Protein AF-A0A4Q6DTU4-F1 (afdb_monomer_lite)

Sequence (156 aa):
MKNADATHSNHTRYYAAGIVAFAIWGFFSFVLKPLHAYPSLDILFYRVFLCTIIMLLITVIFRRRVLVQNIRFFKTLSYHQKRRSLLLNIGGGVFLTGNWFFFIYVMNNISIKATSLAYLVCPILTTLLAFFLLKEKLNKLQWLAIALSTAGCLLL

Secondary structure (DSSP, 8-state):
--SSHHHHHHHHHHHHHHHHHHHHHHTHHHHHGGGGGS-HHHHHHHHHHHHHHHHHHHHHHH-HHHHHHHHHHHHHS-HHHHHHHHHHHHHHHHHHHHHHHHHHHHHHHT-HHHHHHHHHHHHHHHHHHHHHHT-----HHHHHHHHHHHHHHHT-

Radius of gyration: 20.54 Å; chains: 1; bounding box: 50×38×61 Å

Foldseek 3Di:
DPPPPVVVVVVVVVVVVVVVVVVCVVCVLVVLVVVLVDQLVVVLVVVVVVVVVVVVVCCVPPVVVVVVVVVVVLVPDDPVVNVVVVCVVVVVVVVVSVVSSVLSCCPNPPHPVVSVLVVLCVVLVVVVCCCVVVVDDDDPVNVVVSVVSVVVSVVD

pLDDT: mean 82.31, std 10.65, range [39.62, 92.62]

Structure (mmCIF, N/CA/C/O backbone):
data_AF-A0A4Q6DTU4-F1
#
_entry.id   AF-A0A4Q6DTU4-F1
#
loop_
_atom_site.group_PDB
_atom_site.id
_atom_site.type_symbol
_atom_site.label_atom_id
_atom_site.label_alt_id
_atom_site.label_comp_id
_atom_site.label_asym_id
_atom_site.label_entity_id
_atom_site.label_seq_id
_atom_site.pdbx_PDB_ins_code
_atom_site.Cartn_x
_atom_site.Cartn_y
_atom_site.Cartn_z
_atom_site.occupancy
_atom_site.B_iso_or_equiv
_atom_site.auth_seq_id
_atom_site.auth_comp_id
_atom_site.auth_asym_id
_atom_site.auth_atom_id
_atom_site.pdbx_PDB_model_num
ATOM 1 N N . MET A 1 1 ? -0.577 -14.737 41.030 1.00 40.72 1 MET A N 1
ATOM 2 C CA . MET A 1 1 ? 0.536 -14.435 40.099 1.00 40.72 1 MET A CA 1
ATOM 3 C C . MET A 1 1 ? 0.368 -15.214 38.783 1.00 40.72 1 MET A C 1
ATOM 5 O O . MET A 1 1 ? 1.117 -16.143 38.546 1.00 40.72 1 MET A O 1
ATOM 9 N N . LYS A 1 2 ? -0.638 -14.901 37.942 1.00 39.62 2 LYS A N 1
ATOM 10 C CA . LYS A 1 2 ? -0.908 -15.648 36.682 1.00 39.62 2 LYS A CA 1
ATOM 11 C C . LYS A 1 2 ? -1.164 -14.756 35.449 1.00 39.62 2 LYS A C 1
ATOM 13 O O . LYS A 1 2 ? -1.565 -15.253 34.409 1.00 39.62 2 LYS A O 1
ATOM 18 N N . ASN A 1 3 ? -0.923 -13.444 35.556 1.00 41.38 3 ASN A N 1
ATOM 19 C CA . ASN A 1 3 ? -1.330 -12.467 34.533 1.00 41.38 3 ASN A CA 1
ATOM 20 C C . ASN A 1 3 ? -0.167 -11.685 33.886 1.00 41.38 3 ASN A C 1
ATOM 22 O O . ASN A 1 3 ? -0.434 -10.772 33.114 1.00 41.38 3 ASN A O 1
ATOM 26 N N . ALA A 1 4 ? 1.099 -12.020 34.169 1.00 44.72 4 ALA A N 1
ATOM 27 C CA . ALA A 1 4 ? 2.257 -11.303 33.614 1.00 44.72 4 ALA A CA 1
ATOM 28 C C . ALA A 1 4 ? 2.880 -11.972 32.367 1.00 44.72 4 ALA A C 1
ATOM 30 O O . ALA A 1 4 ? 3.480 -11.283 31.552 1.00 44.72 4 ALA A O 1
ATOM 31 N N . ASP A 1 5 ? 2.675 -13.278 32.153 1.00 41.56 5 ASP A N 1
ATOM 32 C CA . ASP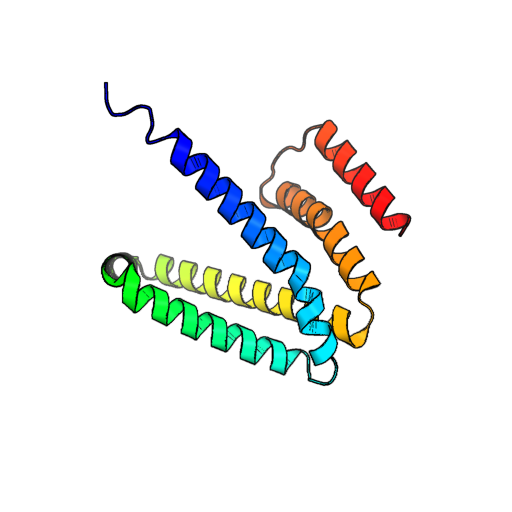 A 1 5 ? 3.299 -14.003 31.026 1.00 41.56 5 ASP A CA 1
ATOM 33 C C . ASP A 1 5 ? 2.499 -13.936 29.710 1.00 41.56 5 ASP A C 1
ATOM 35 O O . ASP A 1 5 ? 3.020 -14.210 28.628 1.00 41.56 5 ASP A O 1
ATOM 39 N N . ALA A 1 6 ? 1.226 -13.527 29.760 1.00 49.44 6 ALA A N 1
ATOM 40 C CA . ALA A 1 6 ? 0.363 -13.455 28.576 1.00 49.44 6 ALA A CA 1
ATOM 41 C C . ALA A 1 6 ? 0.590 -12.194 27.716 1.00 49.44 6 ALA A C 1
ATOM 43 O O . ALA A 1 6 ? 0.159 -12.144 26.562 1.00 49.44 6 ALA A O 1
ATOM 44 N N . THR A 1 7 ? 1.261 -11.167 28.240 1.00 49.69 7 THR A N 1
ATOM 45 C CA . THR A 1 7 ? 1.526 -9.911 27.518 1.00 49.69 7 THR A CA 1
ATOM 46 C C . THR A 1 7 ? 2.762 -10.016 26.622 1.00 49.69 7 THR A C 1
ATOM 48 O O . THR A 1 7 ? 2.694 -9.616 25.461 1.00 49.69 7 THR A O 1
ATOM 51 N N . HIS A 1 8 ? 3.846 -10.659 27.074 1.00 46.75 8 HIS A N 1
ATOM 52 C CA . HIS A 1 8 ? 5.067 -10.833 26.270 1.00 46.75 8 HIS A CA 1
ATOM 53 C C . HIS A 1 8 ? 4.884 -11.755 25.052 1.00 46.75 8 HIS A C 1
ATOM 55 O O . HIS A 1 8 ? 5.423 -11.469 23.982 1.00 46.75 8 HIS A O 1
ATOM 61 N N . SER A 1 9 ? 4.062 -12.806 25.166 1.00 52.97 9 SER A N 1
ATOM 62 C CA . SER A 1 9 ? 3.769 -13.733 24.057 1.00 52.97 9 SER A CA 1
ATOM 63 C C . SER A 1 9 ? 3.128 -13.037 22.846 1.00 52.97 9 SER A C 1
ATOM 65 O O . SER A 1 9 ? 3.392 -13.395 21.696 1.00 52.97 9 SER A O 1
ATOM 67 N N . ASN A 1 10 ? 2.312 -12.005 23.077 1.00 62.09 10 ASN A N 1
ATOM 68 C CA . ASN A 1 10 ? 1.607 -11.318 21.999 1.00 62.09 10 ASN A CA 1
ATOM 69 C C . ASN A 1 10 ? 2.524 -10.391 21.192 1.00 62.09 10 ASN A C 1
ATOM 71 O O . ASN A 1 10 ? 2.386 -10.335 19.972 1.00 62.09 10 ASN A O 1
ATOM 75 N N . HIS A 1 11 ? 3.502 -9.734 21.827 1.00 71.69 11 HIS A N 1
ATOM 76 C CA . HIS A 1 11 ? 4.458 -8.874 21.121 1.00 71.69 11 HIS A CA 1
ATOM 77 C C . HIS A 1 11 ? 5.247 -9.653 20.069 1.00 71.69 11 HIS A C 1
ATOM 79 O O . HIS A 1 11 ? 5.295 -9.237 18.913 1.00 71.69 11 HIS A O 1
ATOM 85 N N . THR A 1 12 ? 5.759 -10.835 20.421 1.00 80.94 12 THR A N 1
ATOM 86 C CA . THR A 1 12 ? 6.468 -11.710 19.476 1.00 80.94 12 THR A CA 1
ATOM 87 C C . THR A 1 12 ? 5.585 -12.117 18.297 1.00 80.94 12 THR A C 1
ATOM 89 O O . THR A 1 12 ? 6.052 -12.131 17.162 1.00 80.94 12 THR A O 1
ATOM 92 N N . ARG A 1 13 ? 4.290 -12.382 18.527 1.00 79.56 13 ARG A N 1
ATOM 93 C CA . ARG A 1 13 ? 3.334 -12.717 17.454 1.00 79.56 13 ARG A CA 1
ATOM 94 C C . ARG A 1 13 ? 3.074 -11.532 16.524 1.00 79.56 13 ARG A C 1
ATOM 96 O O . ARG A 1 13 ? 2.987 -11.736 15.316 1.00 79.56 13 ARG A O 1
ATOM 103 N N . TYR A 1 14 ? 2.983 -10.312 17.054 1.00 85.88 14 TYR A N 1
ATOM 104 C CA . TYR A 1 14 ? 2.823 -9.106 16.236 1.00 85.88 14 TYR A CA 1
ATOM 105 C C . TYR A 1 14 ? 4.082 -8.792 15.423 1.00 85.88 14 TYR A C 1
ATOM 107 O O . TYR A 1 14 ? 3.973 -8.503 14.231 1.00 85.88 14 TYR A O 1
ATOM 115 N N . TYR A 1 15 ? 5.269 -8.915 16.025 1.00 88.06 15 TYR A N 1
ATOM 116 C CA . TYR A 1 15 ? 6.534 -8.751 15.306 1.00 88.06 15 TYR A CA 1
ATOM 117 C C . TYR A 1 15 ? 6.704 -9.814 14.220 1.00 88.06 15 TYR A C 1
ATOM 119 O O . TYR A 1 15 ? 7.017 -9.474 13.080 1.00 88.06 15 TYR A O 1
ATOM 127 N N . ALA A 1 16 ? 6.413 -11.079 14.531 1.00 89.06 16 ALA A N 1
ATOM 128 C CA . ALA A 1 16 ? 6.450 -12.162 13.554 1.00 89.06 16 ALA A CA 1
ATOM 129 C C . ALA A 1 16 ? 5.469 -11.917 12.397 1.00 89.06 16 ALA A C 1
ATOM 131 O O . ALA A 1 16 ? 5.848 -12.066 11.238 1.00 89.06 16 ALA A O 1
ATOM 132 N N . ALA A 1 17 ? 4.238 -11.479 12.682 1.00 87.00 17 ALA A N 1
ATOM 133 C CA . ALA A 1 17 ? 3.260 -11.146 11.647 1.00 87.00 17 ALA A CA 1
ATOM 134 C C . ALA A 1 17 ? 3.744 -10.005 10.736 1.00 87.00 17 ALA A C 1
ATOM 136 O O . ALA A 1 17 ? 3.596 -10.097 9.518 1.00 87.00 17 ALA A O 1
ATOM 137 N N . GLY A 1 18 ? 4.359 -8.963 11.306 1.00 88.44 18 GLY A N 1
ATOM 138 C CA . GLY A 1 18 ? 4.959 -7.872 10.538 1.00 88.44 18 GLY A CA 1
ATOM 139 C C . GLY A 1 18 ? 6.087 -8.357 9.628 1.00 88.44 18 GLY A C 1
ATOM 140 O O . GLY A 1 18 ? 6.060 -8.096 8.427 1.00 88.44 18 GLY A O 1
ATOM 141 N N . ILE A 1 19 ? 7.036 -9.123 10.172 1.00 90.25 19 ILE A N 1
ATOM 142 C CA . ILE A 1 19 ? 8.171 -9.670 9.411 1.00 90.25 19 ILE A CA 1
ATOM 143 C C . ILE A 1 19 ? 7.680 -10.557 8.264 1.00 90.25 19 ILE A C 1
ATOM 145 O O . ILE A 1 19 ? 8.123 -10.390 7.130 1.00 90.25 19 ILE A O 1
ATOM 149 N N . VAL A 1 20 ? 6.733 -11.461 8.528 1.00 91.44 20 VAL A N 1
ATOM 150 C CA . VAL A 1 20 ? 6.170 -12.351 7.501 1.00 91.44 20 VAL A CA 1
ATOM 151 C C . VAL A 1 20 ? 5.439 -11.552 6.424 1.00 91.44 20 VAL A C 1
ATOM 153 O O . VAL A 1 20 ? 5.620 -11.828 5.241 1.00 91.44 20 VAL A O 1
ATOM 156 N N . ALA A 1 21 ? 4.659 -10.535 6.798 1.00 88.50 21 ALA A N 1
ATOM 157 C CA . ALA A 1 21 ? 3.977 -9.679 5.833 1.00 88.50 21 ALA A CA 1
ATOM 158 C C . ALA A 1 21 ? 4.970 -8.939 4.920 1.00 88.50 21 ALA A C 1
ATOM 160 O O . ALA A 1 21 ? 4.794 -8.951 3.701 1.00 88.50 21 ALA A O 1
ATOM 161 N N . PHE A 1 22 ? 6.033 -8.355 5.484 1.00 86.69 22 PHE A N 1
ATOM 162 C CA . PHE A 1 22 ? 7.075 -7.689 4.696 1.00 86.69 22 PHE A CA 1
ATOM 163 C C . PHE A 1 22 ? 7.877 -8.667 3.836 1.00 86.69 22 PHE A C 1
ATOM 165 O O . PHE A 1 22 ? 8.199 -8.333 2.698 1.00 86.69 22 PHE A O 1
ATOM 172 N N . ALA A 1 23 ? 8.144 -9.879 4.326 1.00 89.88 23 ALA A N 1
ATOM 173 C CA . ALA A 1 23 ? 8.798 -10.920 3.541 1.00 89.88 23 ALA A CA 1
ATOM 174 C C . ALA A 1 23 ? 7.934 -11.320 2.334 1.00 89.88 23 ALA A C 1
ATOM 176 O O . ALA A 1 23 ? 8.400 -11.238 1.200 1.00 89.88 23 ALA A O 1
ATOM 177 N N . ILE A 1 24 ? 6.658 -11.664 2.554 1.00 88.06 24 ILE A N 1
ATOM 178 C CA . ILE A 1 24 ? 5.705 -11.999 1.479 1.00 88.06 24 ILE A CA 1
ATOM 179 C C . ILE A 1 24 ? 5.638 -10.867 0.451 1.00 88.06 24 ILE A C 1
ATOM 181 O O . ILE A 1 24 ? 5.662 -11.116 -0.754 1.00 88.06 24 ILE A O 1
ATOM 185 N N . TRP A 1 25 ? 5.572 -9.623 0.925 1.00 86.25 25 TRP A N 1
ATOM 186 C CA . TRP A 1 25 ? 5.509 -8.461 0.051 1.00 86.25 25 TRP A CA 1
ATOM 187 C C . TRP A 1 25 ? 6.812 -8.255 -0.742 1.00 86.25 25 TRP A C 1
ATOM 189 O O . TRP A 1 25 ? 6.751 -7.984 -1.937 1.00 86.25 25 TRP A O 1
ATOM 199 N N . GLY A 1 26 ? 7.983 -8.476 -0.139 1.00 84.31 26 GLY A N 1
ATOM 200 C CA . GLY A 1 26 ? 9.278 -8.410 -0.827 1.00 84.31 26 GLY A CA 1
ATOM 201 C C . GLY A 1 26 ? 9.453 -9.469 -1.923 1.00 84.31 26 GLY A C 1
ATOM 202 O O . GLY A 1 26 ? 10.002 -9.177 -2.984 1.00 84.31 26 GLY A O 1
ATOM 203 N N . PHE A 1 27 ? 8.922 -10.680 -1.723 1.00 85.56 27 PHE A N 1
ATOM 204 C CA . PHE A 1 27 ? 8.938 -11.740 -2.743 1.00 85.56 27 PHE A CA 1
ATOM 205 C C . PHE A 1 27 ? 7.880 -11.557 -3.842 1.00 85.56 27 PHE A C 1
ATOM 207 O O . PHE A 1 27 ? 7.893 -12.282 -4.838 1.00 85.56 27 PHE A O 1
ATOM 214 N N . PHE A 1 28 ? 6.981 -10.580 -3.717 1.00 82.31 28 PHE A N 1
ATOM 215 C CA . PHE A 1 28 ? 5.883 -10.377 -4.660 1.00 82.31 28 PHE A CA 1
ATOM 216 C C . PHE A 1 28 ? 6.358 -10.137 -6.103 1.00 82.31 28 PHE A C 1
ATOM 218 O O . PHE A 1 28 ? 5.784 -10.686 -7.046 1.00 82.31 28 PHE A O 1
ATOM 225 N N . SER A 1 29 ? 7.449 -9.388 -6.289 1.00 80.88 29 SER A N 1
ATOM 226 C CA . SER A 1 29 ? 8.024 -9.118 -7.616 1.00 80.88 29 SER A CA 1
ATOM 227 C C . SER A 1 29 ? 8.493 -10.390 -8.335 1.00 80.88 29 SER A C 1
ATOM 229 O O . SER A 1 29 ? 8.471 -10.445 -9.564 1.00 80.88 29 SER A O 1
ATOM 231 N N . PHE A 1 30 ? 8.865 -11.439 -7.590 1.00 83.38 30 PHE A N 1
ATOM 232 C CA . PHE A 1 30 ? 9.255 -12.731 -8.161 1.00 83.38 30 PHE A CA 1
ATOM 233 C C . PHE A 1 30 ? 8.068 -13.449 -8.815 1.00 83.38 30 PHE A C 1
ATOM 235 O O . PHE A 1 30 ? 8.224 -14.055 -9.871 1.00 83.38 30 PHE A O 1
ATOM 242 N N . VAL A 1 31 ? 6.874 -13.326 -8.226 1.00 82.25 31 VAL A N 1
ATOM 243 C CA . VAL A 1 31 ? 5.632 -13.913 -8.756 1.00 82.25 31 VAL A CA 1
ATOM 244 C C . VAL A 1 31 ? 5.142 -13.164 -9.996 1.00 82.25 31 VAL A C 1
ATOM 246 O O . VAL A 1 31 ? 4.589 -13.776 -10.905 1.00 82.25 31 VAL A O 1
ATOM 249 N N . LEU A 1 32 ? 5.360 -11.848 -10.066 1.00 79.38 32 LEU A N 1
ATOM 250 C CA . LEU A 1 32 ? 4.921 -11.041 -11.208 1.00 79.38 32 LEU A CA 1
ATOM 251 C C . LEU A 1 32 ? 5.829 -11.152 -12.434 1.00 79.38 32 LEU A C 1
ATOM 253 O O . LEU A 1 32 ? 5.333 -11.056 -13.553 1.00 79.38 32 LEU A O 1
ATOM 257 N N . LYS A 1 33 ? 7.129 -11.410 -12.252 1.00 78.19 33 LYS A N 1
ATOM 258 C CA . LYS A 1 33 ? 8.084 -11.562 -13.360 1.00 78.19 33 LYS A CA 1
ATOM 259 C C . LYS A 1 33 ? 7.646 -12.573 -14.444 1.00 78.19 33 LYS A C 1
ATOM 261 O O . LYS A 1 33 ? 7.692 -12.205 -15.616 1.00 78.19 33 LYS A O 1
ATOM 266 N N . PRO A 1 34 ? 7.198 -13.806 -14.125 1.00 82.31 34 PRO A N 1
ATOM 267 C CA . PRO A 1 34 ? 6.710 -14.748 -15.139 1.00 82.31 34 PRO A CA 1
ATOM 268 C C . PRO A 1 34 ? 5.366 -14.341 -15.764 1.00 82.31 34 PRO A C 1
ATOM 270 O O . PRO A 1 34 ? 5.024 -14.819 -16.841 1.00 82.31 34 PRO A O 1
ATOM 273 N N . LEU A 1 35 ? 4.609 -13.449 -15.121 1.00 80.25 35 LEU A N 1
ATOM 274 C CA . LEU A 1 35 ? 3.314 -12.968 -15.607 1.00 80.25 35 LEU A CA 1
ATOM 275 C C . LEU A 1 35 ? 3.436 -11.768 -16.556 1.00 80.25 35 LEU A C 1
ATOM 277 O O . LEU A 1 35 ? 2.417 -11.260 -17.010 1.00 80.25 35 LEU A O 1
ATOM 281 N N . HIS A 1 36 ? 4.652 -11.337 -16.903 1.00 77.31 36 HIS A N 1
ATOM 282 C CA . HIS A 1 36 ? 4.887 -10.215 -17.817 1.00 77.31 36 HIS A CA 1
ATOM 283 C C . HIS A 1 36 ? 4.195 -10.381 -19.184 1.00 77.31 36 HIS A C 1
ATOM 285 O O . HIS A 1 36 ? 3.866 -9.393 -19.834 1.00 77.31 36 HIS A O 1
ATOM 291 N N . ALA A 1 37 ? 3.959 -11.616 -19.638 1.00 80.31 37 ALA A N 1
ATOM 292 C CA . ALA A 1 37 ? 3.266 -11.877 -20.900 1.00 80.31 37 ALA A CA 1
ATOM 293 C C . ALA A 1 37 ? 1.782 -11.449 -20.895 1.00 80.31 37 ALA A C 1
ATOM 295 O O . ALA A 1 37 ? 1.190 -11.313 -21.962 1.00 80.31 37 ALA A O 1
ATOM 296 N N . TYR A 1 38 ? 1.181 -11.238 -19.719 1.00 84.00 38 TYR A N 1
ATOM 297 C CA . TYR A 1 38 ? -0.224 -10.860 -19.577 1.00 84.00 38 TYR A CA 1
ATOM 298 C C . TYR A 1 38 ? -0.393 -9.349 -19.360 1.00 84.00 38 TYR A C 1
ATOM 300 O O . TYR A 1 38 ? 0.451 -8.714 -18.715 1.00 84.00 38 TYR A O 1
ATOM 308 N N . PRO A 1 39 ? -1.511 -8.757 -19.824 1.00 85.44 39 PRO A N 1
ATOM 309 C CA . PRO A 1 39 ? -1.824 -7.359 -19.558 1.00 85.44 39 PRO A CA 1
ATOM 310 C C . PRO A 1 39 ? -1.849 -7.043 -18.055 1.00 85.44 39 PRO A C 1
ATOM 312 O O . PRO A 1 39 ? -2.451 -7.762 -17.256 1.00 85.44 39 PRO A O 1
ATOM 315 N N . SER A 1 40 ? -1.251 -5.914 -17.658 1.00 84.75 40 SER A N 1
ATOM 316 C CA . SER A 1 40 ? -1.199 -5.475 -16.252 1.00 84.75 40 SER A CA 1
ATOM 317 C C . SER A 1 40 ? -2.587 -5.323 -15.612 1.00 84.75 40 SER A C 1
ATOM 319 O O . SER A 1 40 ? -2.734 -5.549 -14.411 1.00 84.75 40 SER A O 1
ATOM 321 N N . LEU A 1 41 ? -3.604 -4.961 -16.407 1.00 86.19 41 LEU A N 1
ATOM 322 C CA . LEU A 1 41 ? -4.995 -4.856 -15.954 1.00 86.19 41 LEU A CA 1
ATOM 323 C C . LEU A 1 41 ? -5.602 -6.215 -15.602 1.00 86.19 41 LEU A C 1
ATOM 325 O O . LEU A 1 41 ? -6.264 -6.314 -14.571 1.00 86.19 41 LEU A O 1
ATOM 329 N N . ASP A 1 42 ? -5.343 -7.257 -16.392 1.00 86.88 42 ASP A N 1
ATOM 330 C CA . ASP A 1 42 ? -5.892 -8.593 -16.136 1.00 86.88 42 ASP A CA 1
ATOM 331 C C . ASP A 1 42 ? -5.311 -9.168 -14.844 1.00 86.88 42 ASP A C 1
ATOM 333 O O . ASP A 1 42 ? -6.044 -9.637 -13.972 1.00 86.88 42 ASP A O 1
ATOM 337 N N . ILE A 1 43 ? -3.994 -9.034 -14.662 1.00 86.69 43 ILE A N 1
ATOM 338 C CA . ILE A 1 43 ? -3.303 -9.440 -13.431 1.00 86.69 43 ILE A CA 1
ATOM 339 C C . ILE A 1 43 ? -3.912 -8.730 -12.214 1.00 86.69 43 ILE A C 1
ATOM 341 O O . ILE A 1 43 ? -4.175 -9.355 -11.181 1.00 86.69 43 ILE A O 1
ATOM 345 N N . LEU A 1 44 ? -4.155 -7.421 -12.332 1.00 87.75 44 LEU A N 1
ATOM 346 C CA . LEU A 1 44 ? -4.768 -6.630 -11.271 1.00 87.75 44 LEU A CA 1
ATOM 347 C C . LEU A 1 44 ? -6.207 -7.077 -10.988 1.00 87.75 44 LEU A C 1
ATOM 349 O O . LEU A 1 44 ? -6.571 -7.215 -9.820 1.00 87.75 44 LEU A O 1
ATOM 353 N N . PHE A 1 45 ? -7.000 -7.341 -12.026 1.00 89.56 45 PHE A N 1
ATOM 354 C CA . PHE A 1 45 ? -8.379 -7.800 -11.897 1.00 89.56 45 PHE A CA 1
ATOM 355 C C . PHE A 1 45 ? -8.456 -9.130 -11.145 1.00 89.56 45 PHE A C 1
ATOM 357 O O . PHE A 1 45 ? -9.136 -9.209 -10.119 1.00 89.56 45 PHE A O 1
ATOM 364 N N . TYR A 1 46 ? -7.698 -10.143 -11.582 1.00 88.94 46 TYR A N 1
ATOM 365 C CA . TYR A 1 46 ? -7.648 -11.444 -10.906 1.00 88.94 46 TYR A CA 1
ATOM 366 C C . TYR A 1 46 ? -7.208 -11.309 -9.453 1.00 88.94 46 TYR A C 1
ATOM 368 O O . TYR A 1 46 ? -7.776 -11.944 -8.563 1.00 88.94 46 TYR A O 1
ATOM 376 N N . ARG A 1 47 ? -6.230 -10.441 -9.187 1.00 87.69 47 ARG A N 1
ATOM 377 C CA . ARG A 1 47 ? -5.757 -10.192 -7.831 1.00 87.69 47 ARG A CA 1
ATOM 378 C C . ARG A 1 47 ? -6.831 -9.572 -6.943 1.00 87.69 47 ARG A C 1
ATOM 380 O O . ARG A 1 47 ? -7.063 -10.082 -5.849 1.00 87.69 47 ARG A O 1
ATOM 387 N N . VAL A 1 48 ? -7.469 -8.487 -7.385 1.00 90.06 48 VAL A N 1
ATOM 388 C CA . VAL A 1 48 ? -8.527 -7.814 -6.614 1.00 90.06 48 VAL A CA 1
ATOM 389 C C . VAL A 1 48 ? -9.681 -8.783 -6.378 1.00 90.06 48 VAL A C 1
ATOM 391 O O . VAL A 1 48 ? -10.125 -8.926 -5.242 1.00 90.06 48 VAL A O 1
ATOM 394 N N . PHE A 1 49 ? -10.090 -9.521 -7.409 1.00 92.62 49 PHE A N 1
ATOM 395 C CA . PHE A 1 49 ? -11.164 -10.504 -7.324 1.00 92.62 49 PHE A CA 1
ATOM 396 C C . PHE A 1 49 ? -10.862 -11.621 -6.312 1.00 92.62 49 PHE A C 1
ATOM 398 O O . PHE A 1 49 ? -11.673 -11.882 -5.419 1.00 92.62 49 PHE A O 1
ATOM 405 N N . LEU A 1 50 ? -9.670 -12.228 -6.376 1.00 92.31 50 LEU A N 1
ATOM 406 C CA . LEU A 1 50 ? -9.237 -13.251 -5.418 1.00 92.31 50 LEU A CA 1
ATOM 407 C C . LEU A 1 50 ? -9.148 -12.696 -3.994 1.00 92.31 50 LEU A C 1
ATOM 409 O O . LEU A 1 50 ? -9.635 -13.334 -3.059 1.00 92.31 50 LEU A O 1
ATOM 413 N N . CYS A 1 51 ? -8.583 -11.498 -3.811 1.00 90.31 51 CYS A N 1
ATOM 414 C CA . CYS A 1 51 ? -8.530 -10.845 -2.504 1.00 90.31 51 CYS A CA 1
ATOM 415 C C . CYS A 1 51 ? -9.934 -10.597 -1.938 1.00 90.31 51 CYS A C 1
ATOM 417 O O . CYS A 1 51 ? -10.159 -10.861 -0.756 1.00 90.31 51 CYS A O 1
ATOM 419 N N . THR A 1 52 ? -10.883 -10.142 -2.761 1.00 90.31 52 THR A N 1
ATOM 420 C CA . THR A 1 52 ? -12.278 -9.940 -2.352 1.00 90.31 52 THR A CA 1
ATOM 421 C C . THR A 1 52 ? -12.926 -11.252 -1.918 1.00 90.31 52 THR A C 1
ATOM 423 O O . THR A 1 52 ? -13.522 -11.293 -0.840 1.00 90.31 52 THR A O 1
ATOM 426 N N . ILE A 1 53 ? -12.773 -12.331 -2.693 1.00 92.56 53 ILE A N 1
ATOM 427 C CA . ILE A 1 53 ? -13.332 -13.649 -2.352 1.00 92.56 53 ILE A CA 1
ATOM 428 C C . ILE A 1 53 ? -12.731 -14.175 -1.048 1.00 92.56 53 ILE A C 1
ATOM 430 O O . ILE A 1 53 ? -13.470 -14.549 -0.137 1.00 92.56 53 ILE A O 1
ATOM 434 N N . ILE A 1 54 ? -11.402 -14.174 -0.928 1.00 92.25 54 ILE A N 1
ATOM 435 C CA . ILE A 1 54 ? -10.705 -14.689 0.256 1.00 92.25 54 ILE A CA 1
ATOM 436 C C . ILE A 1 54 ? -11.099 -13.884 1.499 1.00 92.25 54 ILE A C 1
ATOM 438 O O . ILE A 1 54 ? -11.449 -14.468 2.526 1.00 92.25 54 ILE A O 1
ATOM 442 N N . MET A 1 55 ? -11.111 -12.551 1.412 1.00 87.81 55 MET A N 1
ATOM 443 C CA . MET A 1 55 ? -11.522 -11.699 2.531 1.00 87.81 55 MET A CA 1
ATOM 444 C C . MET A 1 55 ? -12.984 -11.915 2.919 1.00 87.81 55 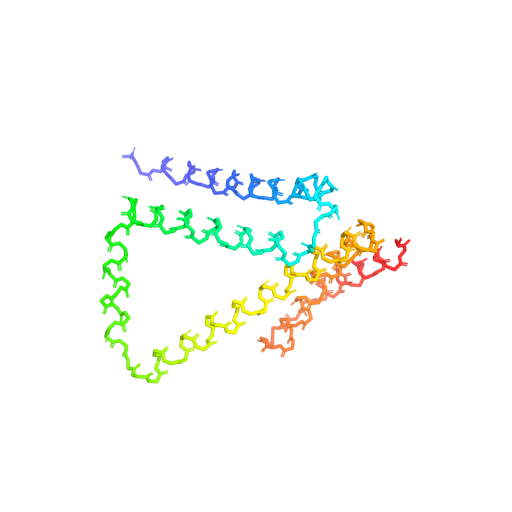MET A C 1
ATOM 446 O O . MET A 1 55 ? -13.300 -11.941 4.114 1.00 87.81 55 MET A O 1
ATOM 450 N N . LEU A 1 56 ? -13.876 -12.104 1.942 1.00 89.12 56 LEU A N 1
ATOM 451 C CA . LEU A 1 56 ? -15.282 -12.403 2.199 1.00 89.12 56 LEU A CA 1
ATOM 452 C C . LEU A 1 56 ? -15.433 -13.747 2.922 1.00 89.12 56 LEU A C 1
ATOM 454 O O . LEU A 1 56 ? -16.095 -13.804 3.959 1.00 89.12 56 LEU A O 1
ATOM 458 N N . LEU A 1 57 ? -14.771 -14.798 2.432 1.00 90.94 57 LEU A N 1
ATOM 459 C CA . LEU A 1 57 ? -14.787 -16.130 3.042 1.00 90.94 57 LEU A CA 1
ATOM 460 C C . LEU A 1 57 ? -14.265 -16.092 4.481 1.00 90.94 57 LEU A C 1
ATOM 462 O O . LEU A 1 57 ? -14.951 -16.548 5.397 1.00 90.94 57 LEU A O 1
ATOM 466 N N . ILE A 1 58 ? -13.103 -15.473 4.708 1.00 89.31 58 ILE A N 1
ATOM 467 C CA . ILE A 1 58 ? -12.523 -15.329 6.050 1.00 89.31 58 ILE A CA 1
ATOM 468 C C . ILE A 1 58 ? -13.488 -14.579 6.976 1.00 89.31 58 ILE A C 1
ATOM 470 O O . ILE A 1 58 ? -13.703 -14.983 8.123 1.00 89.31 58 ILE A O 1
ATOM 474 N N . THR A 1 59 ? -14.102 -13.502 6.486 1.00 85.69 59 THR A N 1
ATOM 475 C CA . THR A 1 59 ? -15.024 -12.689 7.286 1.00 85.69 59 THR A CA 1
ATOM 476 C C . THR A 1 59 ? -16.284 -13.467 7.663 1.00 85.69 59 THR A C 1
ATOM 478 O O . THR A 1 59 ? -16.717 -13.408 8.817 1.00 85.69 59 THR A O 1
ATOM 481 N N . VAL A 1 60 ? -16.856 -14.227 6.728 1.00 86.25 60 VAL A N 1
ATOM 482 C CA . VAL A 1 60 ? -18.073 -15.021 6.952 1.00 86.25 60 VAL A CA 1
ATOM 483 C C . VAL A 1 60 ? -17.816 -16.203 7.889 1.00 86.25 60 VAL A C 1
ATOM 485 O O . VAL A 1 60 ? -18.651 -16.468 8.757 1.00 86.25 60 VAL A O 1
ATOM 488 N N . ILE A 1 61 ? -16.674 -16.882 7.747 1.00 87.56 61 ILE A N 1
ATOM 489 C CA . ILE A 1 61 ? -16.335 -18.083 8.525 1.00 87.56 61 ILE A CA 1
ATOM 490 C C . ILE A 1 61 ? -15.876 -17.709 9.940 1.00 87.56 61 ILE A C 1
ATOM 492 O O . ILE A 1 61 ? -16.408 -18.227 10.920 1.00 87.56 61 ILE A O 1
ATOM 496 N N . PHE A 1 62 ? -14.927 -16.778 10.071 1.00 81.38 62 PHE A N 1
ATOM 497 C CA . PHE A 1 62 ? -14.250 -16.512 11.348 1.00 81.38 62 PHE A CA 1
ATOM 498 C C . PHE A 1 62 ? -14.763 -15.269 12.081 1.00 81.38 62 PHE A C 1
ATOM 500 O O . PHE A 1 62 ? -14.626 -15.169 13.300 1.00 81.38 62 PHE A O 1
ATOM 507 N N . ARG A 1 63 ? -15.351 -14.295 11.373 1.00 80.62 63 ARG A N 1
ATOM 508 C CA . ARG A 1 63 ? -15.720 -12.981 11.940 1.00 80.62 63 ARG A CA 1
ATOM 509 C C . ARG A 1 63 ? -17.201 -12.635 11.789 1.00 80.62 63 ARG A C 1
ATOM 511 O O . ARG A 1 63 ? -17.574 -11.462 11.815 1.00 80.62 63 ARG A O 1
ATOM 518 N N . ARG A 1 64 ? -18.076 -13.644 11.736 1.00 74.19 64 ARG A N 1
ATOM 519 C CA . ARG A 1 64 ? -19.532 -13.469 11.572 1.00 74.19 64 ARG A CA 1
ATOM 520 C C . ARG A 1 64 ? -20.156 -12.507 12.597 1.00 74.19 64 ARG A C 1
ATOM 522 O O . ARG A 1 64 ? -21.007 -11.700 12.239 1.00 74.19 64 ARG A O 1
ATOM 529 N N . ARG A 1 65 ? -19.701 -12.532 13.859 1.00 71.19 65 ARG A N 1
ATOM 530 C CA . ARG A 1 65 ? -20.173 -11.605 14.914 1.00 71.19 65 ARG A CA 1
ATOM 531 C C . ARG A 1 65 ? -19.791 -10.145 14.636 1.00 71.19 65 ARG A C 1
ATOM 533 O O . ARG A 1 65 ? -20.627 -9.261 14.794 1.00 71.19 65 ARG A O 1
ATOM 540 N N . VAL A 1 66 ? -18.563 -9.907 14.172 1.00 74.94 66 VAL A N 1
ATOM 541 C CA . VAL A 1 66 ? -18.065 -8.569 13.803 1.00 74.94 66 VAL A CA 1
ATOM 542 C C . VAL A 1 66 ? -18.792 -8.053 12.562 1.00 74.94 66 VAL A C 1
ATOM 544 O O . VAL A 1 66 ? -19.136 -6.879 12.500 1.00 74.94 66 VAL A O 1
ATOM 547 N N . LEU A 1 67 ? -19.107 -8.933 11.607 1.00 72.62 67 LEU A N 1
ATOM 548 C CA . LEU A 1 67 ? -19.902 -8.584 10.429 1.00 72.62 67 LEU A CA 1
ATOM 549 C C . LEU A 1 67 ? -21.299 -8.074 10.820 1.00 72.62 67 LEU A C 1
ATOM 551 O O . LEU A 1 67 ? -21.713 -7.009 10.370 1.00 72.62 67 LEU A O 1
ATOM 555 N N . VAL A 1 68 ? -22.006 -8.786 11.705 1.00 73.81 68 VAL A N 1
ATOM 556 C CA . VAL A 1 68 ? -23.340 -8.372 12.180 1.00 73.81 68 VAL A CA 1
ATOM 557 C C . VAL A 1 68 ? -23.278 -7.054 12.959 1.00 73.81 68 VAL A C 1
ATOM 559 O O . VAL A 1 68 ? -24.147 -6.197 12.780 1.00 73.81 68 VAL A O 1
ATOM 562 N N . GLN A 1 69 ? -22.246 -6.858 13.786 1.00 75.19 69 GLN A N 1
ATOM 563 C CA . GLN A 1 69 ? -22.026 -5.596 14.498 1.00 75.19 69 GLN A CA 1
ATOM 564 C C . GLN A 1 69 ? -21.736 -4.437 13.539 1.00 75.19 69 GLN A C 1
ATOM 566 O O . GLN A 1 69 ? -22.373 -3.394 13.656 1.00 75.19 69 GLN A O 1
ATOM 571 N N . ASN A 1 70 ? -20.863 -4.632 12.547 1.00 74.25 70 ASN A N 1
ATOM 572 C CA . ASN A 1 70 ? -20.550 -3.617 11.540 1.00 74.25 70 ASN A CA 1
ATOM 573 C C . ASN A 1 70 ? -21.772 -3.246 10.699 1.00 74.25 70 ASN A C 1
ATOM 575 O O . ASN A 1 70 ? -21.992 -2.068 10.441 1.00 74.25 70 ASN A O 1
ATOM 579 N N . ILE A 1 71 ? -22.608 -4.216 10.316 1.00 73.81 71 ILE A N 1
ATOM 580 C CA . ILE A 1 71 ? -23.852 -3.945 9.581 1.00 73.81 71 ILE A CA 1
ATOM 581 C C . ILE A 1 71 ? -24.825 -3.139 10.449 1.00 73.81 71 ILE A C 1
ATOM 583 O O . ILE A 1 71 ? -25.451 -2.196 9.962 1.00 73.81 71 ILE A O 1
ATOM 587 N N . ARG A 1 72 ? -24.959 -3.480 11.737 1.00 72.81 72 ARG A N 1
ATOM 588 C CA . ARG A 1 72 ? -25.837 -2.752 12.664 1.00 72.81 72 ARG A CA 1
ATOM 589 C C . ARG A 1 72 ? -25.335 -1.327 12.898 1.00 72.81 72 ARG A C 1
ATOM 591 O O . ARG A 1 72 ? -26.124 -0.394 12.785 1.00 72.81 72 ARG A O 1
ATOM 598 N N . PHE A 1 73 ? -24.033 -1.166 13.122 1.00 72.56 73 PHE A N 1
ATOM 599 C CA . PHE A 1 73 ? -23.378 0.132 13.247 1.00 72.56 73 PHE A CA 1
ATOM 600 C C . PHE A 1 73 ? -23.582 0.964 11.979 1.00 72.56 73 PHE A C 1
ATOM 602 O O . PHE A 1 73 ? -24.096 2.078 12.043 1.00 72.56 73 PHE A O 1
ATOM 609 N N . PHE A 1 74 ? -23.323 0.388 10.803 1.00 71.56 74 PHE A N 1
ATOM 610 C CA . PHE A 1 74 ? -23.541 1.067 9.530 1.00 71.56 74 PHE A CA 1
ATOM 611 C C . PHE A 1 74 ? -25.000 1.486 9.343 1.00 71.56 74 PHE A C 1
ATOM 613 O O . PHE A 1 74 ? -25.247 2.582 8.860 1.00 71.56 74 PHE A O 1
ATOM 620 N N . LYS A 1 75 ? -25.984 0.685 9.776 1.00 71.81 75 LYS A N 1
ATOM 621 C CA . LYS A 1 75 ? -27.407 1.06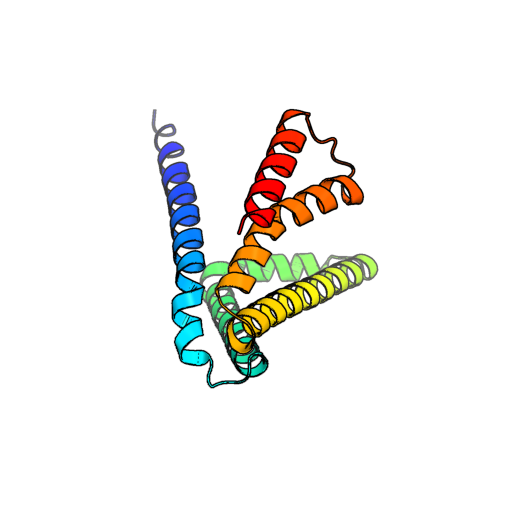9 9.726 1.00 71.81 75 LYS A CA 1
ATOM 622 C C . LYS A 1 75 ? -27.735 2.259 10.629 1.00 71.81 75 LYS A C 1
ATOM 624 O O . LYS A 1 75 ? -28.510 3.107 10.189 1.00 71.81 75 LYS A O 1
ATOM 629 N N . THR A 1 76 ? -27.113 2.354 11.805 1.00 75.38 76 THR A N 1
ATOM 630 C CA . THR A 1 76 ? -27.302 3.470 12.750 1.00 75.38 76 THR A CA 1
ATOM 631 C C . THR A 1 76 ? -26.647 4.785 12.316 1.00 75.38 76 THR A C 1
ATOM 633 O O . THR A 1 76 ? -26.988 5.831 12.858 1.00 75.38 76 THR A O 1
ATOM 636 N N . LEU A 1 77 ? -25.749 4.773 11.320 1.00 77.00 77 LEU A N 1
ATOM 637 C CA . LEU A 1 77 ? -25.149 6.004 10.797 1.00 77.00 77 LEU A CA 1
ATOM 638 C C . LEU A 1 77 ? -26.173 6.869 10.045 1.00 77.00 77 LEU A C 1
ATOM 640 O O . LEU A 1 77 ? -27.004 6.373 9.271 1.00 77.00 77 LEU A O 1
ATOM 644 N N . SER A 1 78 ? -26.037 8.185 10.200 1.00 79.62 78 SER A N 1
ATOM 645 C CA . SER A 1 78 ? -26.798 9.170 9.426 1.00 79.62 78 SER A CA 1
ATOM 646 C C . SER A 1 78 ? -26.454 9.097 7.929 1.00 79.62 78 SER A C 1
ATOM 648 O O . SER A 1 78 ? -25.348 8.695 7.550 1.00 79.62 78 SER A O 1
ATOM 650 N N . TYR A 1 79 ? -27.383 9.510 7.060 1.00 78.50 79 TYR A N 1
ATOM 651 C CA . TYR A 1 79 ? -27.215 9.503 5.598 1.00 78.50 79 TYR A CA 1
ATOM 652 C C . TYR A 1 79 ? -25.920 10.204 5.146 1.00 78.50 79 TYR A C 1
ATOM 654 O O . TYR A 1 79 ? -25.170 9.671 4.326 1.00 78.50 79 TYR A O 1
ATOM 662 N N . HIS A 1 80 ? -25.589 11.345 5.758 1.00 77.94 80 HIS A N 1
ATOM 663 C CA . HIS A 1 80 ? -24.354 12.079 5.467 1.00 77.94 80 HIS A CA 1
ATOM 664 C C . HIS A 1 80 ? -23.084 11.300 5.838 1.00 77.94 80 HIS A C 1
ATOM 666 O O . HIS A 1 80 ? -22.107 11.310 5.088 1.00 77.94 80 HIS A O 1
ATOM 672 N N . GLN A 1 81 ? -23.090 10.595 6.971 1.00 79.25 81 GLN A N 1
ATOM 673 C CA . GLN A 1 81 ? -21.942 9.808 7.429 1.00 79.25 81 GLN A CA 1
ATOM 674 C C . GLN A 1 81 ? -21.759 8.542 6.585 1.00 79.25 81 GLN A C 1
ATOM 676 O O . GLN A 1 81 ? -20.627 8.211 6.231 1.00 79.25 81 GLN A O 1
ATOM 681 N N . LYS A 1 82 ? -22.859 7.883 6.189 1.00 80.94 82 LYS A N 1
ATOM 682 C CA . LYS A 1 82 ? -22.844 6.751 5.245 1.00 80.94 82 LYS A CA 1
ATOM 683 C C . LYS A 1 82 ? -22.233 7.157 3.910 1.00 80.94 82 LYS A C 1
ATOM 685 O O . LYS A 1 82 ? -21.301 6.508 3.444 1.00 80.94 82 LYS A O 1
ATOM 690 N N . ARG A 1 83 ? -22.710 8.262 3.328 1.00 83.94 83 ARG A N 1
ATOM 691 C CA . ARG A 1 83 ? -22.211 8.768 2.044 1.00 83.94 83 ARG A CA 1
ATOM 692 C C . ARG A 1 83 ? -20.742 9.178 2.132 1.00 83.94 83 ARG A C 1
ATOM 694 O O . ARG A 1 83 ? -19.975 8.827 1.245 1.00 83.94 83 ARG A O 1
ATOM 701 N N . ARG A 1 84 ? -20.321 9.851 3.209 1.00 86.31 84 ARG A N 1
ATOM 702 C CA . ARG A 1 84 ? -18.906 10.200 3.424 1.00 86.31 84 ARG A CA 1
ATOM 703 C C . ARG A 1 84 ? -18.026 8.959 3.565 1.00 86.31 84 ARG A C 1
ATOM 705 O O . ARG A 1 84 ? -16.984 8.892 2.926 1.00 86.31 84 ARG A O 1
ATOM 712 N N . SER A 1 85 ? -18.437 7.984 4.374 1.00 84.31 85 SER A N 1
ATOM 713 C CA . SER A 1 85 ? -17.693 6.732 4.541 1.00 84.31 85 SER A CA 1
ATOM 714 C C . SER A 1 85 ? -17.582 5.977 3.216 1.00 84.31 85 SER A C 1
ATOM 716 O O . SER A 1 85 ? -16.491 5.544 2.855 1.00 84.31 85 SER A O 1
ATOM 718 N N . LEU A 1 86 ? -18.671 5.898 2.449 1.00 86.56 86 LEU A N 1
ATOM 719 C CA . LEU A 1 86 ? -18.670 5.269 1.132 1.00 86.56 86 LEU A CA 1
ATOM 720 C C . LEU A 1 86 ? -17.737 5.997 0.157 1.00 86.56 86 LEU A C 1
ATOM 722 O O . LEU A 1 86 ? -16.912 5.352 -0.478 1.00 86.56 86 LEU A O 1
ATOM 726 N N . LEU A 1 87 ? -17.809 7.329 0.086 1.00 90.50 87 LEU A N 1
ATOM 727 C CA . LEU A 1 87 ? -16.933 8.136 -0.770 1.00 90.50 87 LEU A CA 1
ATOM 728 C C . LEU A 1 87 ? -15.456 7.967 -0.407 1.00 90.50 87 LEU A C 1
ATOM 730 O O . LEU A 1 87 ? -14.630 7.824 -1.301 1.00 90.50 87 LEU A O 1
ATOM 734 N N . LEU A 1 88 ? -15.119 7.941 0.885 1.00 89.75 88 LEU A N 1
ATOM 735 C CA . LEU A 1 88 ? -13.744 7.723 1.338 1.00 89.75 88 LEU A CA 1
ATOM 736 C C . LEU A 1 88 ? -13.249 6.310 1.010 1.00 89.75 88 LEU A C 1
ATOM 738 O O . LEU A 1 88 ? -12.107 6.156 0.590 1.00 89.75 88 LEU A O 1
ATOM 742 N N . ASN A 1 89 ? -14.098 5.289 1.158 1.00 89.38 89 ASN A N 1
ATOM 743 C CA . ASN A 1 89 ? -13.742 3.913 0.804 1.00 89.38 89 ASN A CA 1
ATOM 744 C C . ASN A 1 89 ? -13.580 3.735 -0.709 1.00 89.38 89 ASN A C 1
ATOM 746 O O . ASN A 1 89 ? -12.609 3.123 -1.141 1.00 89.38 89 ASN A O 1
ATOM 750 N N . ILE A 1 90 ? -14.489 4.293 -1.515 1.00 91.44 90 ILE A N 1
ATOM 751 C CA . ILE A 1 90 ? -14.385 4.254 -2.980 1.00 91.44 90 ILE A CA 1
ATOM 752 C C . ILE A 1 90 ? -13.149 5.030 -3.431 1.00 91.44 90 ILE A C 1
ATOM 754 O O . ILE A 1 90 ? -12.349 4.499 -4.193 1.00 91.44 90 ILE A O 1
ATOM 758 N N . GLY A 1 91 ? -12.949 6.248 -2.921 1.00 91.94 91 GLY A N 1
ATOM 759 C CA . GLY A 1 91 ? -11.776 7.062 -3.232 1.00 91.94 91 GLY A CA 1
ATOM 760 C C . GLY A 1 91 ? -10.478 6.342 -2.872 1.00 91.94 91 GLY A C 1
ATOM 761 O O . GLY A 1 91 ? -9.604 6.195 -3.721 1.00 91.94 91 GLY A O 1
ATOM 762 N N . GLY A 1 92 ? -10.383 5.807 -1.652 1.00 90.62 92 GLY A N 1
ATOM 763 C CA . GLY A 1 92 ? -9.239 5.006 -1.216 1.00 90.62 92 GLY A CA 1
ATOM 764 C C . GLY A 1 92 ? -9.028 3.758 -2.076 1.00 90.62 92 GLY A C 1
ATOM 765 O O . GLY A 1 92 ? -7.897 3.455 -2.441 1.00 90.62 92 GLY A O 1
ATOM 766 N N . GLY A 1 93 ? -10.106 3.075 -2.465 1.00 90.00 93 GLY A N 1
ATOM 767 C CA . GLY A 1 93 ? -10.062 1.920 -3.360 1.00 90.00 93 GLY A CA 1
ATOM 768 C C . GLY A 1 93 ? -9.541 2.266 -4.755 1.00 90.00 93 GLY A C 1
ATOM 769 O O . GLY A 1 93 ? -8.692 1.548 -5.277 1.00 90.00 93 GLY A O 1
ATOM 770 N N . VAL A 1 94 ? -9.983 3.383 -5.339 1.00 90.25 94 VAL A N 1
ATOM 771 C CA . VAL A 1 94 ? -9.501 3.866 -6.644 1.00 90.25 94 VAL A CA 1
ATOM 772 C C . VAL A 1 94 ? -8.027 4.255 -6.566 1.00 90.25 94 VAL A C 1
ATOM 774 O O . VAL A 1 94 ? -7.246 3.813 -7.404 1.00 90.25 94 VAL A O 1
ATOM 777 N N . PHE A 1 95 ? -7.619 5.005 -5.537 1.00 89.25 95 PHE A N 1
ATOM 778 C CA . PHE A 1 95 ? -6.211 5.363 -5.328 1.00 89.25 95 PHE A CA 1
ATOM 779 C C . PHE A 1 95 ? -5.323 4.130 -5.133 1.00 89.25 95 PHE A C 1
ATOM 781 O O . PHE A 1 95 ? -4.255 4.041 -5.736 1.00 89.25 95 PHE A O 1
ATOM 788 N N . LEU A 1 96 ? -5.774 3.158 -4.338 1.00 88.69 96 LEU A N 1
ATOM 789 C CA . LEU A 1 96 ? -5.050 1.910 -4.108 1.00 88.69 96 LEU A CA 1
ATOM 790 C C . LEU A 1 96 ? -4.953 1.065 -5.386 1.00 88.69 96 LEU A C 1
ATOM 792 O O . LEU A 1 96 ? -3.896 0.510 -5.680 1.00 88.69 96 LEU A O 1
ATOM 796 N N . THR A 1 97 ? -6.035 0.988 -6.162 1.00 88.81 97 THR A N 1
ATOM 797 C CA . THR A 1 97 ? -6.068 0.266 -7.444 1.00 88.81 97 THR A CA 1
ATOM 798 C C . THR A 1 97 ? -5.148 0.931 -8.460 1.00 88.81 97 THR A C 1
ATOM 800 O O . THR A 1 97 ? -4.355 0.247 -9.100 1.00 88.81 97 THR A O 1
ATOM 803 N N . GLY A 1 98 ? -5.191 2.262 -8.562 1.00 88.50 98 GLY A N 1
ATOM 804 C CA . GLY A 1 98 ? -4.289 3.039 -9.409 1.00 88.50 98 GLY A CA 1
ATOM 805 C C . GLY A 1 98 ? -2.827 2.841 -9.013 1.00 88.50 98 GLY A C 1
ATOM 806 O O . GLY A 1 98 ? -1.997 2.558 -9.871 1.00 88.50 98 GLY A O 1
ATOM 807 N N . ASN A 1 99 ? -2.510 2.895 -7.716 1.00 90.25 99 ASN A N 1
ATOM 808 C CA . ASN A 1 99 ? -1.161 2.630 -7.214 1.00 90.25 99 ASN A CA 1
ATOM 809 C C . ASN A 1 99 ? -0.655 1.239 -7.632 1.00 90.25 99 ASN A C 1
ATOM 811 O O . ASN A 1 99 ? 0.446 1.121 -8.170 1.00 90.25 99 ASN A O 1
ATOM 815 N N . TRP A 1 100 ? -1.474 0.202 -7.448 1.00 88.56 100 TRP A N 1
ATOM 816 C CA . TRP A 1 100 ? -1.114 -1.150 -7.867 1.00 88.56 100 TRP A CA 1
ATOM 817 C C . TRP A 1 100 ? -0.991 -1.295 -9.381 1.00 88.56 100 TRP A C 1
ATOM 819 O O . TRP A 1 100 ? -0.086 -1.986 -9.847 1.00 88.56 100 TRP A O 1
ATOM 829 N N . PHE A 1 101 ? -1.867 -0.642 -10.142 1.00 88.50 101 PHE A N 1
ATOM 830 C CA . PHE A 1 101 ? -1.786 -0.621 -11.595 1.00 88.50 101 PHE A CA 1
ATOM 831 C C . PHE A 1 101 ? -0.455 -0.028 -12.063 1.00 88.50 101 PHE A C 1
ATOM 833 O O . PHE A 1 101 ? 0.260 -0.687 -12.813 1.00 88.50 101 PHE A O 1
ATOM 840 N N . PHE A 1 102 ? -0.080 1.158 -11.569 1.00 87.06 102 PHE A N 1
ATOM 841 C CA . PHE A 1 102 ? 1.194 1.789 -11.918 1.00 87.06 102 PHE A CA 1
ATOM 842 C C . PHE A 1 102 ? 2.389 0.917 -11.529 1.00 87.06 102 PHE A C 1
ATOM 844 O O . PHE A 1 102 ? 3.31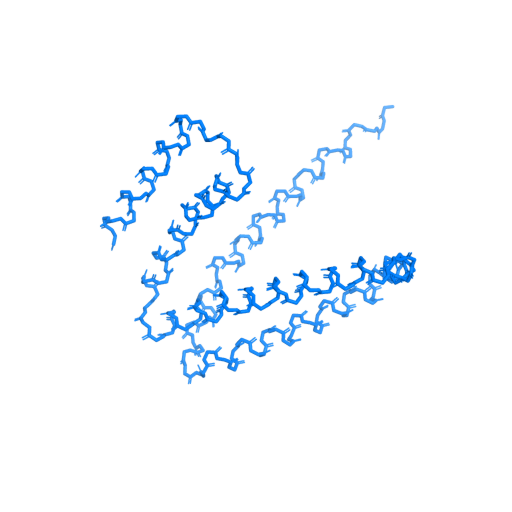2 0.778 -12.326 1.00 87.06 102 PHE A O 1
ATOM 851 N N . PHE A 1 103 ? 2.357 0.271 -10.360 1.00 86.19 103 PHE A N 1
ATOM 852 C CA . PHE A 1 103 ? 3.413 -0.662 -9.963 1.00 86.19 103 PHE A CA 1
ATOM 853 C C . PHE A 1 103 ? 3.578 -1.817 -10.955 1.00 86.19 103 PHE A C 1
ATOM 855 O O . PHE A 1 103 ? 4.677 -2.044 -11.456 1.00 86.19 103 PHE A O 1
ATOM 862 N N . ILE A 1 104 ? 2.492 -2.534 -11.265 1.00 85.56 104 ILE A N 1
ATOM 863 C CA . ILE A 1 104 ? 2.536 -3.685 -12.180 1.00 85.56 104 ILE A C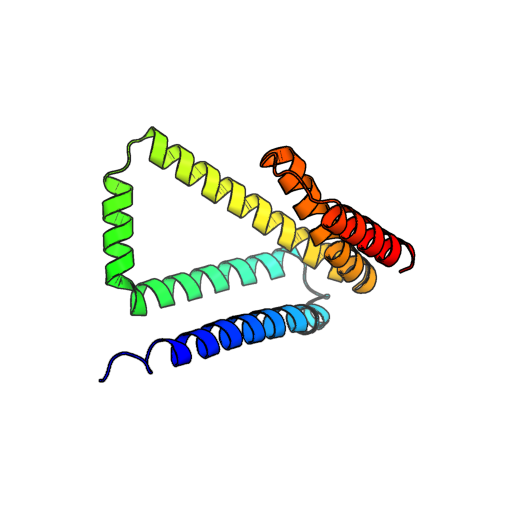A 1
ATOM 864 C C . ILE A 1 104 ? 2.916 -3.219 -13.592 1.00 85.56 104 ILE A C 1
ATOM 866 O O . ILE A 1 104 ? 3.673 -3.897 -14.284 1.00 85.56 104 ILE A O 1
ATOM 870 N N . TYR A 1 105 ? 2.425 -2.053 -14.012 1.00 86.19 105 TYR A N 1
ATOM 871 C CA . TYR A 1 105 ? 2.708 -1.482 -15.322 1.00 86.19 105 TYR A CA 1
ATOM 872 C C . TYR A 1 105 ? 4.187 -1.129 -15.495 1.00 86.19 105 TYR A C 1
ATOM 874 O O . TYR A 1 105 ? 4.783 -1.556 -16.481 1.00 86.19 105 TYR A O 1
ATOM 882 N N . VAL A 1 106 ? 4.780 -0.384 -14.555 1.00 85.00 106 VAL A N 1
ATOM 883 C CA . VAL A 1 106 ? 6.201 0.009 -14.598 1.00 85.00 106 VAL A CA 1
ATOM 884 C C . VAL A 1 106 ? 7.096 -1.224 -14.468 1.00 85.00 106 VAL A C 1
ATOM 886 O O . VAL A 1 106 ? 8.108 -1.329 -15.164 1.00 85.00 106 VAL A O 1
ATOM 889 N N . MET A 1 107 ? 6.710 -2.181 -13.623 1.00 83.56 107 MET A N 1
ATOM 890 C CA . MET A 1 107 ? 7.506 -3.385 -13.409 1.00 83.56 107 MET A CA 1
ATOM 891 C C . MET A 1 107 ? 7.533 -4.307 -14.615 1.00 83.56 107 MET A C 1
ATOM 893 O O . MET A 1 107 ? 8.596 -4.851 -14.915 1.00 83.56 107 MET A O 1
ATOM 897 N N . ASN A 1 108 ? 6.396 -4.464 -15.292 1.00 82.69 108 ASN A N 1
ATOM 898 C CA . ASN A 1 108 ? 6.355 -5.222 -16.527 1.00 82.69 108 ASN A CA 1
ATOM 899 C C . ASN A 1 108 ? 6.987 -4.387 -17.655 1.00 82.69 108 ASN A C 1
ATOM 901 O O . ASN A 1 108 ? 8.089 -4.676 -18.090 1.00 82.69 108 ASN A O 1
ATOM 905 N N . ASN A 1 109 ? 6.384 -3.271 -18.058 1.00 82.94 109 ASN A N 1
ATOM 906 C CA . ASN A 1 109 ? 6.729 -2.605 -19.321 1.00 82.94 109 ASN A CA 1
ATOM 907 C C . ASN A 1 109 ? 8.036 -1.790 -19.325 1.00 82.94 109 ASN A C 1
ATOM 909 O O . ASN A 1 109 ? 8.537 -1.493 -20.406 1.00 82.94 109 ASN A O 1
ATOM 913 N N . ILE A 1 110 ? 8.566 -1.370 -18.169 1.00 83.25 110 ILE A N 1
ATOM 914 C CA . ILE A 1 110 ? 9.738 -0.475 -18.113 1.00 83.25 110 ILE A CA 1
ATOM 915 C C . ILE A 1 110 ? 10.952 -1.231 -17.592 1.00 83.25 110 ILE A C 1
ATOM 917 O O . ILE A 1 110 ? 11.869 -1.547 -18.344 1.00 83.25 110 ILE A O 1
ATOM 921 N N . SER A 1 111 ? 10.995 -1.478 -16.284 1.00 82.25 111 SER A N 1
ATOM 922 C CA . SER A 1 111 ? 12.012 -2.318 -15.660 1.00 82.25 111 SER A CA 1
ATOM 923 C C . SER A 1 111 ? 11.726 -2.511 -14.175 1.00 82.25 111 SER A C 1
ATOM 925 O O . SER A 1 111 ? 11.166 -1.654 -13.482 1.00 82.25 111 SER A O 1
ATOM 927 N N . ILE A 1 112 ? 12.246 -3.615 -13.646 1.00 82.75 112 ILE A N 1
ATOM 928 C CA . ILE A 1 112 ? 12.260 -3.877 -12.205 1.00 82.75 112 ILE A CA 1
ATOM 929 C C . ILE A 1 112 ? 13.087 -2.804 -11.469 1.00 82.75 112 ILE A C 1
ATOM 931 O O . ILE A 1 112 ? 12.706 -2.390 -10.380 1.00 82.75 112 ILE A O 1
ATOM 935 N N . LYS A 1 113 ? 14.174 -2.289 -12.072 1.00 83.50 113 LYS A N 1
ATOM 936 C CA . LYS A 1 113 ? 15.024 -1.247 -11.461 1.00 83.50 113 LYS A CA 1
ATOM 937 C C . LYS A 1 113 ? 14.265 0.066 -11.249 1.00 83.50 113 LYS A C 1
ATOM 939 O O . LYS A 1 113 ? 14.264 0.589 -10.139 1.00 83.50 113 LYS A O 1
ATOM 944 N N . ALA A 1 114 ? 13.570 0.548 -12.282 1.00 84.12 114 ALA A N 1
ATOM 945 C CA . ALA A 1 114 ? 12.754 1.761 -12.197 1.00 84.12 114 ALA A CA 1
ATOM 946 C C . ALA A 1 114 ? 11.630 1.615 -11.159 1.00 84.12 114 ALA A C 1
ATOM 948 O O . ALA A 1 114 ? 11.339 2.543 -10.407 1.00 84.12 114 ALA A O 1
ATOM 949 N N . THR A 1 115 ? 11.043 0.420 -11.070 1.00 85.62 115 THR A N 1
ATOM 950 C CA . THR A 1 115 ? 10.021 0.100 -10.067 1.00 85.62 115 THR A CA 1
ATOM 951 C C . THR A 1 115 ? 10.574 0.181 -8.645 1.00 85.62 115 THR A C 1
ATOM 953 O O . THR A 1 115 ? 9.968 0.816 -7.783 1.00 85.62 115 THR A O 1
ATOM 956 N N . SER A 1 116 ? 11.737 -0.425 -8.394 1.00 84.19 116 SER A N 1
ATOM 957 C CA . SER A 1 116 ? 12.392 -0.369 -7.084 1.00 84.19 116 SER A CA 1
ATOM 958 C C . SER A 1 116 ? 12.752 1.064 -6.686 1.00 84.19 116 SER A C 1
ATOM 960 O O . SER A 1 116 ? 12.513 1.447 -5.542 1.00 84.19 116 SER A O 1
ATOM 962 N N . LEU A 1 117 ? 13.250 1.877 -7.625 1.00 85.56 117 LEU A N 1
ATOM 963 C CA . LEU A 1 117 ? 13.544 3.291 -7.380 1.00 85.56 117 LEU A CA 1
ATOM 964 C C . LEU A 1 117 ? 12.279 4.075 -6.996 1.00 85.56 117 LEU A C 1
ATOM 966 O O . LEU A 1 117 ? 12.280 4.791 -5.996 1.00 85.56 117 LEU A O 1
ATOM 970 N N . ALA A 1 118 ? 11.174 3.886 -7.723 1.00 85.88 118 ALA A N 1
ATOM 971 C CA . ALA A 1 118 ? 9.895 4.512 -7.385 1.00 85.88 118 ALA A CA 1
ATOM 972 C C . ALA A 1 118 ? 9.428 4.153 -5.958 1.00 85.88 118 ALA A C 1
ATOM 974 O O . ALA A 1 118 ? 8.883 5.000 -5.247 1.00 85.88 118 ALA A O 1
ATOM 975 N N . TYR A 1 119 ? 9.687 2.922 -5.505 1.00 84.12 119 TYR A N 1
ATOM 976 C CA . TYR A 1 119 ? 9.380 2.495 -4.138 1.00 84.12 119 TYR A CA 1
ATOM 977 C C . TYR A 1 119 ? 10.311 3.084 -3.078 1.00 84.12 119 TYR A C 1
ATOM 979 O O . TYR A 1 119 ? 9.836 3.392 -1.988 1.00 84.12 119 TYR A O 1
ATOM 987 N N . LEU A 1 120 ? 11.593 3.298 -3.384 1.00 85.44 120 LEU A N 1
ATOM 988 C CA . LEU A 1 120 ? 12.517 4.007 -2.488 1.00 85.44 120 LEU A CA 1
ATOM 989 C C . LEU A 1 120 ? 12.139 5.485 -2.321 1.00 85.44 120 LEU A C 1
ATOM 991 O O . LEU A 1 120 ? 12.311 6.055 -1.245 1.00 85.44 120 LEU A O 1
ATOM 995 N N . VAL A 1 121 ? 11.560 6.088 -3.360 1.00 87.00 121 VAL A N 1
ATOM 996 C CA . VAL A 1 121 ? 11.049 7.465 -3.319 1.00 87.00 121 VAL A CA 1
ATOM 997 C C . VAL A 1 121 ? 9.726 7.566 -2.544 1.00 87.00 121 VAL A C 1
ATOM 999 O O . VAL A 1 121 ? 9.411 8.615 -1.982 1.00 87.00 121 VAL A O 1
ATOM 1002 N N . CYS A 1 122 ? 8.955 6.479 -2.446 1.00 88.31 122 CYS A N 1
ATOM 1003 C CA . CYS A 1 122 ? 7.639 6.478 -1.804 1.00 88.31 122 CYS A CA 1
ATOM 1004 C C . CYS A 1 122 ? 7.661 6.976 -0.339 1.00 88.31 122 CYS A C 1
ATOM 1006 O O . CYS A 1 122 ? 6.908 7.906 -0.055 1.00 88.31 122 CYS A O 1
ATOM 1008 N N . PRO A 1 123 ? 8.541 6.500 0.571 1.00 85.62 123 PRO A N 1
ATOM 1009 C CA . PRO A 1 123 ? 8.673 7.039 1.929 1.00 85.62 123 PRO A CA 1
ATOM 1010 C C . PRO A 1 123 ? 8.917 8.552 1.989 1.00 85.62 123 PRO A C 1
ATOM 1012 O O . PRO A 1 123 ? 8.379 9.231 2.868 1.00 85.62 123 PRO A O 1
ATOM 1015 N N . ILE A 1 124 ? 9.703 9.092 1.051 1.00 87.31 124 ILE A N 1
ATOM 1016 C CA . ILE A 1 124 ? 9.978 10.532 0.953 1.00 87.31 124 ILE A CA 1
ATOM 1017 C C . ILE A 1 124 ? 8.677 11.261 0.620 1.00 87.31 124 ILE A C 1
ATOM 1019 O O . ILE A 1 124 ? 8.265 12.160 1.353 1.00 87.31 124 ILE A O 1
ATOM 1023 N N . LEU A 1 125 ? 7.984 10.818 -0.432 1.00 88.44 125 LEU A N 1
ATOM 1024 C CA . LEU A 1 125 ? 6.710 11.403 -0.847 1.00 88.44 125 LEU A CA 1
ATOM 1025 C C . LEU A 1 125 ? 5.647 11.296 0.246 1.00 88.44 125 LEU A C 1
ATOM 1027 O O . LEU A 1 125 ? 4.976 12.285 0.528 1.00 88.44 125 LEU A O 1
ATOM 1031 N N . THR A 1 126 ? 5.506 10.145 0.906 1.00 86.69 126 THR A N 1
ATOM 1032 C CA . THR A 1 126 ? 4.522 9.972 1.983 1.00 86.69 126 THR A CA 1
ATOM 1033 C C . THR A 1 126 ? 4.828 10.860 3.182 1.00 86.69 126 THR A C 1
ATOM 1035 O O . THR A 1 126 ? 3.902 11.405 3.775 1.00 86.69 126 THR A O 1
ATOM 1038 N N . THR A 1 127 ? 6.107 11.059 3.517 1.00 87.38 127 THR A N 1
ATOM 1039 C CA . THR A 1 127 ? 6.510 11.935 4.630 1.00 87.38 127 THR A CA 1
ATOM 1040 C C . THR A 1 127 ? 6.256 13.405 4.300 1.00 87.38 127 THR A C 1
ATOM 1042 O O . THR A 1 127 ? 5.732 14.145 5.131 1.00 87.38 127 THR A O 1
ATOM 1045 N N . LEU A 1 128 ? 6.555 13.828 3.067 1.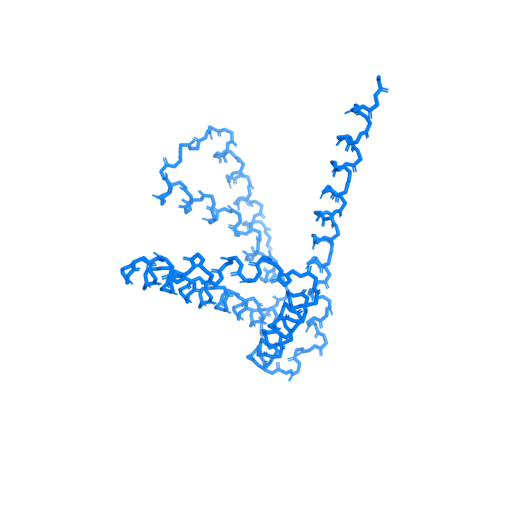00 86.50 128 LEU A N 1
ATOM 1046 C CA . LEU A 1 128 ? 6.241 15.177 2.592 1.00 86.50 128 LEU A CA 1
ATOM 1047 C C . LEU A 1 128 ? 4.727 15.414 2.551 1.00 86.50 128 LEU A C 1
ATOM 1049 O O . LEU A 1 128 ? 4.247 16.438 3.033 1.00 86.50 128 LEU A O 1
ATOM 1053 N N . LEU A 1 129 ? 3.953 14.455 2.038 1.00 86.31 129 LEU A N 1
ATOM 1054 C CA . LEU A 1 129 ? 2.493 14.528 2.037 1.00 86.31 129 LEU A CA 1
ATOM 1055 C C . LEU A 1 129 ? 1.927 14.589 3.458 1.00 86.31 129 LEU A C 1
ATOM 1057 O O . LEU A 1 129 ? 1.009 15.369 3.693 1.00 86.31 129 LEU A O 1
ATOM 1061 N N . ALA A 1 130 ? 2.478 13.834 4.411 1.00 86.31 130 ALA A N 1
ATOM 1062 C CA . ALA A 1 130 ? 2.086 13.926 5.816 1.00 86.31 130 ALA A CA 1
ATOM 1063 C C . ALA A 1 130 ? 2.378 15.322 6.393 1.00 86.31 130 ALA A C 1
ATOM 1065 O O . ALA A 1 130 ? 1.501 15.933 7.001 1.00 86.31 130 ALA A O 1
ATOM 1066 N N . PHE A 1 131 ? 3.558 15.881 6.116 1.00 86.56 131 PHE A N 1
ATOM 1067 C CA . PHE A 1 131 ? 3.902 17.248 6.510 1.00 86.56 131 PHE A CA 1
ATOM 1068 C C . PHE A 1 131 ? 2.915 18.284 5.945 1.00 86.56 131 PHE A C 1
ATOM 1070 O O . PHE A 1 131 ? 2.443 19.146 6.684 1.00 86.56 131 PHE A O 1
ATOM 1077 N N . PHE A 1 132 ? 2.544 18.192 4.663 1.00 87.12 132 PHE A N 1
ATOM 1078 C CA . PHE A 1 132 ? 1.631 19.158 4.038 1.00 87.12 132 PHE A CA 1
ATOM 1079 C C . PHE A 1 132 ? 0.158 18.961 4.429 1.00 87.12 132 PHE A C 1
ATOM 1081 O O . PHE A 1 132 ? -0.533 19.936 4.729 1.00 87.12 132 PHE A O 1
ATOM 1088 N N . LEU A 1 133 ? -0.336 17.720 4.418 1.00 87.69 133 LEU A N 1
ATOM 1089 C CA . LEU A 1 133 ? -1.753 17.405 4.634 1.00 87.69 133 LEU A CA 1
ATOM 1090 C C . LEU A 1 133 ? -2.117 17.333 6.117 1.00 87.69 133 LEU A C 1
ATOM 1092 O O . LEU A 1 133 ? -3.150 17.870 6.515 1.00 87.69 133 LEU A O 1
ATOM 1096 N N . LEU A 1 134 ? -1.288 16.671 6.930 1.00 84.69 134 LEU A N 1
ATOM 1097 C CA . LEU A 1 134 ? -1.529 16.510 8.368 1.00 84.69 134 LEU A CA 1
ATOM 1098 C C . LEU A 1 134 ? -0.911 17.657 9.185 1.00 84.69 134 LEU A C 1
ATOM 1100 O O . LEU A 1 134 ? -1.196 17.767 10.376 1.00 84.69 134 LEU A O 1
ATOM 1104 N N . LYS A 1 135 ? -0.116 18.539 8.555 1.00 82.94 135 LYS A N 1
ATOM 1105 C CA . LYS A 1 135 ? 0.596 19.653 9.212 1.00 82.94 135 LYS A CA 1
ATOM 1106 C C . LYS A 1 135 ? 1.501 19.189 10.359 1.00 82.94 135 LYS A C 1
ATOM 1108 O O . LYS A 1 135 ? 1.744 19.939 11.308 1.00 82.94 135 LYS A O 1
ATOM 1113 N N . GLU A 1 136 ? 1.993 17.954 10.287 1.00 82.62 136 GLU A N 1
ATOM 1114 C CA . GLU A 1 136 ? 2.938 17.426 11.267 1.00 82.62 136 GLU A CA 1
ATOM 1115 C C . GLU A 1 136 ? 4.270 18.163 11.152 1.00 82.62 136 GLU A C 1
ATOM 1117 O O . GLU A 1 136 ? 4.793 18.348 10.059 1.00 82.62 136 GLU A O 1
ATOM 1122 N N . LYS A 1 137 ? 4.837 18.605 12.278 1.00 81.06 137 LYS A N 1
ATOM 1123 C CA . LYS A 1 137 ? 6.138 19.281 12.280 1.00 81.06 137 LYS A CA 1
ATOM 1124 C C . LYS A 1 137 ? 7.250 18.239 12.253 1.00 81.06 137 LYS A C 1
ATOM 1126 O O . LYS A 1 137 ? 7.441 17.518 13.228 1.00 81.06 137 LYS A O 1
ATOM 1131 N N . LEU A 1 138 ? 8.005 18.203 11.158 1.00 80.31 138 LEU A N 1
ATOM 1132 C CA . LEU A 1 138 ? 9.165 17.325 11.033 1.00 80.31 138 LEU A CA 1
ATOM 1133 C C . LEU A 1 138 ? 10.340 17.847 11.866 1.00 80.31 138 LEU A C 1
ATOM 1135 O O . LEU A 1 138 ? 10.694 19.027 11.809 1.00 80.31 138 LEU A O 1
ATOM 1139 N N . ASN A 1 139 ? 10.966 16.952 12.625 1.00 87.56 139 ASN A N 1
ATOM 1140 C CA . ASN A 1 139 ? 12.166 17.260 13.396 1.00 87.56 139 ASN A CA 1
ATOM 1141 C C . ASN A 1 139 ? 13.401 17.355 12.473 1.00 87.56 139 ASN A C 1
ATOM 1143 O O . ASN A 1 139 ? 13.429 16.771 11.388 1.00 87.56 139 ASN A O 1
ATOM 1147 N N . LYS A 1 140 ? 14.465 18.040 12.913 1.00 86.12 140 LYS A N 1
ATOM 1148 C CA . LYS A 1 140 ? 15.700 18.237 12.126 1.00 86.12 140 LYS A CA 1
ATOM 1149 C C . LYS A 1 140 ? 16.333 16.914 11.667 1.00 86.12 140 LYS A C 1
ATOM 1151 O O . LYS A 1 140 ? 16.811 16.826 10.542 1.00 86.12 140 LYS A O 1
ATOM 1156 N N . LEU A 1 141 ? 16.279 15.868 12.499 1.00 88.62 141 LEU A N 1
ATOM 1157 C CA . LEU A 1 141 ? 16.769 14.534 12.127 1.00 88.62 141 LEU A CA 1
ATOM 1158 C C . LEU A 1 141 ? 15.915 13.859 11.042 1.00 88.62 141 LEU A C 1
ATOM 1160 O O . LEU A 1 141 ? 16.458 13.146 10.205 1.00 88.62 141 LEU A O 1
ATOM 1164 N N . GLN A 1 142 ? 14.598 14.084 11.022 1.00 85.62 142 GLN A N 1
ATOM 1165 C CA . GLN A 1 142 ? 13.724 13.534 9.979 1.00 85.62 142 GLN A CA 1
ATOM 1166 C C . GLN A 1 142 ? 14.001 14.208 8.632 1.00 85.62 142 GLN A C 1
ATOM 1168 O O . GLN A 1 142 ? 14.061 13.531 7.612 1.00 85.62 142 GLN A O 1
ATOM 1173 N N . TRP A 1 143 ? 14.267 15.518 8.637 1.00 87.19 143 TRP A N 1
ATOM 1174 C CA . TRP A 1 143 ? 14.742 16.231 7.450 1.00 87.19 143 TRP A CA 1
ATOM 1175 C C . TRP A 1 143 ? 16.080 15.694 6.937 1.00 87.19 143 TRP A C 1
ATOM 1177 O O . TRP A 1 143 ? 16.233 15.504 5.732 1.00 87.19 143 TRP A O 1
ATOM 1187 N N . LEU A 1 144 ? 17.020 15.383 7.837 1.00 90.12 144 LEU A N 1
ATOM 1188 C CA . LEU A 1 144 ? 18.287 14.757 7.456 1.00 90.12 144 LEU A CA 1
ATOM 1189 C C . LEU A 1 144 ? 18.072 13.365 6.839 1.00 90.12 144 LEU A C 1
ATOM 1191 O O . LEU A 1 144 ? 18.678 13.052 5.818 1.00 90.12 144 LEU A O 1
ATOM 1195 N N . ALA A 1 145 ? 17.178 12.554 7.410 1.00 87.38 145 ALA A N 1
ATOM 1196 C CA . ALA A 1 145 ? 16.830 11.242 6.865 1.00 87.38 145 ALA A CA 1
ATOM 1197 C C . ALA A 1 145 ? 16.206 11.345 5.461 1.00 87.38 145 ALA A C 1
ATOM 1199 O O . ALA A 1 145 ? 16.564 10.571 4.574 1.00 87.38 145 ALA A O 1
ATOM 1200 N N . ILE A 1 146 ? 15.333 12.332 5.231 1.00 87.88 146 ILE A N 1
ATOM 1201 C CA . ILE A 1 146 ? 14.758 12.608 3.905 1.00 87.88 146 ILE A CA 1
ATOM 1202 C C . ILE A 1 146 ? 15.851 13.017 2.912 1.00 87.88 146 ILE A C 1
ATOM 1204 O O . ILE A 1 146 ? 15.881 12.495 1.797 1.00 87.88 146 ILE A O 1
ATOM 1208 N N . ALA A 1 147 ? 16.763 13.910 3.307 1.00 88.25 147 ALA A N 1
ATOM 1209 C CA . ALA A 1 147 ? 17.865 14.348 2.453 1.00 88.25 147 ALA A CA 1
ATOM 1210 C C . ALA A 1 147 ? 18.781 13.173 2.073 1.00 88.25 147 ALA A C 1
ATOM 1212 O O . ALA A 1 147 ? 19.102 12.997 0.898 1.00 88.25 147 ALA A O 1
ATOM 1213 N N . LEU A 1 148 ? 19.126 12.322 3.044 1.00 88.69 148 LEU A N 1
ATOM 1214 C CA . LEU A 1 148 ? 19.949 11.134 2.822 1.00 88.69 148 LEU A CA 1
ATOM 1215 C C . LEU A 1 148 ? 19.250 10.116 1.908 1.00 88.69 148 LEU A C 1
ATOM 1217 O O . LEU A 1 148 ? 19.862 9.609 0.970 1.00 88.69 148 LEU A O 1
ATOM 1221 N N . SER A 1 149 ? 17.959 9.861 2.137 1.00 87.25 149 SER A N 1
ATOM 1222 C CA . SER A 1 149 ? 17.154 8.974 1.289 1.00 87.25 149 SER A CA 1
ATOM 1223 C C . SER A 1 149 ? 17.057 9.502 -0.144 1.00 87.25 149 SER A C 1
ATOM 1225 O O . SER A 1 149 ? 17.177 8.731 -1.094 1.00 87.25 149 SER A O 1
ATOM 1227 N N . THR A 1 150 ? 16.881 10.817 -0.313 1.00 86.94 150 THR A N 1
ATOM 1228 C CA . THR A 1 150 ? 16.839 11.470 -1.632 1.00 86.94 150 THR A CA 1
ATOM 1229 C C . THR A 1 150 ? 18.176 11.342 -2.355 1.00 86.94 150 THR A C 1
ATOM 1231 O O . THR A 1 150 ? 18.201 10.968 -3.524 1.00 86.94 150 THR A O 1
ATOM 1234 N N . ALA A 1 151 ? 19.291 11.587 -1.660 1.00 88.88 151 ALA A N 1
ATOM 1235 C CA . ALA A 1 151 ? 20.627 11.423 -2.227 1.00 88.88 151 ALA A CA 1
ATOM 1236 C C . ALA A 1 151 ? 20.884 9.973 -2.670 1.00 88.88 151 ALA A C 1
ATOM 1238 O O . ALA A 1 151 ? 21.383 9.749 -3.769 1.00 88.88 151 ALA A O 1
ATOM 1239 N N . GLY A 1 152 ? 20.474 8.991 -1.860 1.00 85.62 152 GLY A N 1
ATOM 1240 C CA . GLY A 1 152 ? 20.559 7.574 -2.219 1.00 85.62 152 GLY A CA 1
ATOM 1241 C C . GLY A 1 152 ? 19.744 7.215 -3.465 1.00 85.62 152 GLY A C 1
ATOM 1242 O O . GLY A 1 152 ? 20.210 6.432 -4.284 1.00 85.62 152 GLY A O 1
ATOM 1243 N N . CYS A 1 153 ? 18.566 7.819 -3.645 1.00 85.00 153 CYS A N 1
ATOM 1244 C CA . CYS A 1 153 ? 17.753 7.626 -4.849 1.00 85.00 153 CYS A CA 1
ATOM 1245 C C . CYS A 1 153 ? 18.375 8.274 -6.096 1.00 85.00 153 CYS A C 1
ATOM 1247 O O . CYS A 1 153 ? 18.239 7.727 -7.180 1.00 85.00 153 CYS A O 1
ATOM 1249 N N . LEU A 1 154 ? 19.046 9.424 -5.964 1.00 84.25 154 LEU A N 1
ATOM 1250 C CA . LEU A 1 154 ? 19.687 10.119 -7.093 1.00 84.25 154 LEU A CA 1
ATOM 1251 C C . LEU A 1 154 ? 20.945 9.410 -7.611 1.00 84.25 154 LEU A C 1
ATOM 1253 O O . LEU A 1 154 ? 21.331 9.616 -8.758 1.00 84.25 154 LEU A O 1
ATOM 1257 N N . LEU A 1 155 ? 21.603 8.621 -6.762 1.00 84.06 155 LEU A N 1
ATOM 1258 C CA . LEU A 1 155 ? 22.809 7.870 -7.118 1.00 84.06 155 LEU A CA 1
ATOM 1259 C C . LEU A 1 155 ? 22.520 6.555 -7.863 1.00 84.06 155 LEU A C 1
ATOM 1261 O O . LEU A 1 155 ? 23.461 5.941 -8.365 1.00 84.06 155 LEU A O 1
ATOM 1265 N N . LEU A 1 156 ? 21.264 6.102 -7.881 1.00 73.25 156 LEU A N 1
ATOM 1266 C CA . LEU A 1 156 ? 20.836 4.765 -8.307 1.00 73.25 156 LEU A CA 1
ATOM 1267 C C . LEU A 1 156 ? 20.178 4.794 -9.691 1.00 73.25 156 LEU A C 1
ATOM 1269 O O . LEU A 1 156 ? 20.451 3.855 -10.476 1.00 73.25 156 LEU A O 1
#